Protein AF-A0A9W8N7K6-F1 (afdb_monomer_lite)

InterPro domains:
  IPR026893 Tyrosine/serine-protein phosphatase IphP-type [PF13350] (25-131)
  IPR029021 Protein-tyrosine phosphatase-like [G3DSA:3.90.190.10] (24-132)
  IPR029021 Protein-tyrosine phosphatase-like [SSF52799] (25-131)

Foldseek 3Di:
DDQDPVNVVVLVVVLPPDPDDQQRPFDQLPQDPSNLCCVCPVVVAQEEEEAEAPVSCVVRPHDDRPNHHYDYDHWPDDDDDQDCVCCPPDNSVSSVVVNVVVVCNRCVVSVVVVVCCCVVVVPRDHYYGYGDD

Sequence (133 aa):
MATSKADLIKLAETDVKVPLEPEQSGALANLTDNGKAVLTGKLGVKRVFDLRSPEERARMPDPVIDGVENTWIQSSGPDSKPDLNTFIEGEGEAGYEAMYLEVIEMYADSLKAILEHVRDRPQDPFLIHCMGK

Secondary structure (DSSP, 8-state):
-PPPHHHHHHHHHHH-SSPPPHHHHH-GGG--HHHHHIIIIIS---EEEE---HHHHHHSPPPP-TT-EEEE---SSPPPPP-GGGGSSTTSHHHHHHHHHHHHHHTHHHHHHHHHHHHH-TTS-EEEE----

Organism: NCBI:txid114810

Structure (mmCIF, N/CA/C/O backbone):
data_AF-A0A9W8N7K6-F1
#
_entry.id   AF-A0A9W8N7K6-F1
#
loop_
_atom_site.group_PDB
_atom_site.id
_atom_site.type_symbol
_atom_site.label_atom_id
_atom_site.label_alt_id
_atom_site.label_comp_id
_atom_site.label_asym_id
_atom_site.label_entity_id
_atom_site.label_seq_id
_atom_site.pdbx_PDB_ins_code
_atom_site.Cartn_x
_atom_site.Cartn_y
_atom_site.Cartn_z
_atom_site.occupancy
_atom_site.B_iso_or_equiv
_atom_site.auth_seq_id
_atom_site.auth_comp_id
_atom_site.auth_asym_id
_atom_site.auth_atom_id
_atom_site.pdbx_PDB_model_num
ATOM 1 N N . MET A 1 1 ? -12.567 15.023 12.335 1.00 36.69 1 MET A N 1
ATOM 2 C CA . MET A 1 1 ? -11.680 16.171 12.633 1.00 36.69 1 MET A CA 1
ATOM 3 C C . MET A 1 1 ? -10.415 15.982 11.817 1.00 36.69 1 MET A C 1
ATOM 5 O O . MET A 1 1 ? -9.908 14.872 11.811 1.00 36.69 1 MET A O 1
ATOM 9 N N . ALA A 1 2 ? -9.966 16.996 11.076 1.00 36.97 2 ALA A N 1
ATOM 10 C CA . ALA A 1 2 ? -8.774 16.886 10.237 1.00 36.97 2 ALA A CA 1
ATOM 11 C C . ALA A 1 2 ? -7.510 16.982 11.106 1.00 36.97 2 ALA A C 1
ATOM 13 O O . ALA A 1 2 ? -7.281 18.004 11.750 1.00 36.97 2 ALA A O 1
ATOM 14 N N . THR A 1 3 ? -6.721 15.910 11.145 1.00 54.19 3 THR A N 1
ATOM 15 C CA . THR A 1 3 ? -5.421 15.860 11.825 1.00 54.19 3 THR A CA 1
ATOM 16 C C . THR A 1 3 ? -4.440 16.764 11.081 1.00 54.19 3 THR A C 1
ATOM 18 O O . THR A 1 3 ? -4.311 16.666 9.859 1.00 54.19 3 THR A O 1
ATOM 21 N N . SER A 1 4 ? -3.790 17.695 11.782 1.00 66.81 4 SER A N 1
ATOM 22 C CA . SER A 1 4 ? -2.923 18.675 11.126 1.00 66.81 4 SER A CA 1
ATOM 23 C C . SER A 1 4 ? -1.609 18.031 10.667 1.00 66.81 4 SER A C 1
ATOM 25 O O . SER A 1 4 ? -1.133 17.061 11.256 1.00 66.81 4 SER A O 1
ATOM 27 N N . LYS A 1 5 ? -0.961 18.600 9.642 1.00 50.56 5 LYS A N 1
ATOM 28 C CA . LYS A 1 5 ? 0.383 18.179 9.197 1.00 50.56 5 LYS A CA 1
ATOM 29 C C . LYS A 1 5 ? 1.397 18.156 10.355 1.00 50.56 5 LYS A C 1
ATOM 31 O O . LYS A 1 5 ? 2.272 17.300 10.384 1.00 50.56 5 LYS A O 1
ATOM 36 N N . ALA A 1 6 ? 1.257 19.065 11.321 1.00 49.06 6 ALA A N 1
ATOM 37 C CA . ALA A 1 6 ? 2.112 19.125 12.505 1.00 49.06 6 ALA A CA 1
ATOM 38 C C . ALA A 1 6 ? 1.884 17.941 13.463 1.00 49.06 6 ALA A C 1
ATOM 40 O O . ALA A 1 6 ? 2.834 17.461 14.080 1.00 49.06 6 ALA A O 1
ATOM 41 N N . ASP A 1 7 ? 0.650 17.438 13.549 1.00 49.44 7 ASP A N 1
ATOM 42 C CA . ASP A 1 7 ? 0.313 16.275 14.373 1.00 49.44 7 ASP A CA 1
ATOM 43 C C . ASP A 1 7 ? 0.842 14.972 13.767 1.00 49.44 7 ASP A C 1
ATOM 45 O O . ASP A 1 7 ? 1.209 14.071 14.516 1.00 49.44 7 ASP A O 1
ATOM 49 N N . LEU A 1 8 ? 0.926 14.889 12.433 1.00 47.16 8 LEU A N 1
ATOM 50 C CA . LEU A 1 8 ? 1.551 13.766 11.723 1.00 47.16 8 LEU A CA 1
ATOM 51 C C . LEU A 1 8 ? 3.078 13.761 11.904 1.00 47.16 8 LEU A C 1
ATOM 53 O O . LEU A 1 8 ? 3.662 12.708 12.142 1.00 47.16 8 LEU A O 1
ATOM 57 N N . ILE A 1 9 ? 3.720 14.936 11.857 1.00 47.38 9 ILE A N 1
ATOM 58 C CA . ILE A 1 9 ? 5.178 15.077 12.035 1.00 47.38 9 ILE A CA 1
ATOM 59 C C . ILE A 1 9 ? 5.605 14.697 13.460 1.00 47.38 9 ILE A C 1
ATOM 61 O O . ILE A 1 9 ? 6.496 13.871 13.627 1.00 47.38 9 ILE A O 1
ATOM 65 N N . LYS A 1 10 ? 4.915 15.202 14.493 1.00 46.91 10 LYS A N 1
ATOM 66 C CA . LYS A 1 10 ? 5.190 14.822 15.895 1.00 46.91 10 LYS A CA 1
ATOM 67 C C . LYS A 1 10 ? 5.002 13.331 16.175 1.00 46.91 10 LYS A C 1
ATOM 69 O O . LYS A 1 10 ? 5.558 12.792 17.131 1.00 46.91 10 LYS A O 1
ATOM 74 N N . LEU A 1 11 ? 4.175 12.670 15.374 1.00 47.56 11 LEU A N 1
ATOM 75 C CA . LEU A 1 11 ? 3.931 11.248 15.506 1.00 47.56 11 LEU A CA 1
ATOM 76 C C . LEU A 1 11 ? 5.101 10.410 14.988 1.00 47.56 11 LEU A C 1
ATOM 78 O O . LEU A 1 11 ? 5.555 9.500 15.673 1.00 47.56 11 LEU A O 1
ATOM 82 N N . ALA A 1 12 ? 5.641 10.785 13.826 1.00 47.56 12 ALA A N 1
ATOM 83 C CA . ALA A 1 12 ? 6.856 10.188 13.281 1.00 47.56 12 ALA A CA 1
ATOM 84 C C . ALA A 1 12 ? 8.053 10.348 14.241 1.00 47.56 12 ALA A C 1
ATOM 86 O O . ALA A 1 12 ? 8.865 9.439 14.383 1.00 47.56 12 ALA A O 1
ATOM 87 N N . GLU A 1 13 ? 8.123 11.467 14.968 1.00 46.88 13 GLU A N 1
ATOM 88 C CA . GLU A 1 13 ? 9.186 11.744 15.947 1.00 46.88 13 GLU A CA 1
ATOM 89 C C . GLU A 1 13 ? 9.113 10.882 17.222 1.00 46.88 13 GLU A C 1
ATOM 91 O O . GLU A 1 13 ? 10.120 10.728 17.913 1.00 46.88 13 GLU A O 1
ATOM 96 N N . THR A 1 14 ? 7.945 10.326 17.569 1.00 47.53 14 THR A N 1
ATOM 97 C CA . THR A 1 14 ? 7.773 9.551 18.816 1.00 47.53 14 THR A CA 1
ATOM 98 C C . THR A 1 14 ? 7.963 8.046 18.642 1.00 47.53 14 THR A C 1
ATOM 100 O O . THR A 1 14 ? 8.339 7.384 19.614 1.00 47.53 14 THR A O 1
ATOM 103 N N . ASP A 1 15 ? 7.789 7.522 17.426 1.00 46.59 15 ASP A N 1
ATOM 104 C CA . ASP A 1 15 ? 7.994 6.102 17.107 1.00 46.59 15 ASP A CA 1
ATOM 105 C C . ASP A 1 15 ? 9.398 5.796 16.534 1.00 46.59 15 ASP A C 1
ATOM 107 O O . ASP A 1 15 ? 9.818 4.640 16.535 1.00 46.59 15 ASP A O 1
ATOM 111 N N . VAL A 1 16 ? 10.184 6.808 16.137 1.00 44.28 16 VAL A N 1
ATOM 112 C CA . VAL A 1 16 ? 11.544 6.632 15.585 1.00 44.28 16 VAL A CA 1
ATOM 113 C C . VAL A 1 16 ? 12.602 7.095 16.594 1.00 44.28 16 VAL A C 1
ATOM 115 O O . VAL A 1 16 ? 13.139 8.196 16.517 1.00 44.28 16 VAL A O 1
ATOM 118 N N . LYS A 1 17 ? 12.909 6.250 17.589 1.00 44.28 17 LYS A N 1
ATOM 119 C CA . LYS A 1 17 ? 14.016 6.496 18.546 1.00 44.28 17 LYS A CA 1
ATOM 120 C C . LYS A 1 17 ? 15.388 6.038 18.038 1.00 44.28 17 LYS A C 1
ATOM 122 O O . LYS A 1 17 ? 16.399 6.331 18.670 1.00 44.28 17 LYS A O 1
ATOM 127 N N . VAL A 1 18 ? 15.423 5.318 16.922 1.00 45.97 18 VAL A N 1
ATOM 128 C CA . VAL A 1 18 ? 16.625 4.772 16.282 1.00 45.97 18 VAL A CA 1
ATOM 129 C C . VAL A 1 18 ? 16.471 5.018 14.781 1.00 45.97 18 VAL A C 1
ATOM 131 O O . VAL A 1 18 ? 15.342 4.892 14.304 1.00 45.97 18 VAL A O 1
ATOM 134 N N . PRO A 1 19 ? 17.530 5.384 14.033 1.00 43.16 19 PRO A N 1
ATOM 135 C CA . PRO A 1 19 ? 17.461 5.420 12.577 1.00 43.16 19 PRO A CA 1
ATOM 136 C C . PRO A 1 19 ? 16.894 4.094 12.072 1.00 43.16 19 PRO A C 1
ATOM 138 O O . PRO A 1 19 ? 17.425 3.035 12.401 1.00 43.16 19 PRO A O 1
ATOM 141 N N . LEU A 1 20 ? 15.773 4.164 11.361 1.00 47.28 20 LEU A N 1
ATOM 142 C CA . LEU A 1 20 ? 15.178 2.999 10.730 1.00 47.28 20 LEU A CA 1
ATOM 143 C C . LEU A 1 20 ? 15.938 2.742 9.431 1.00 47.28 20 LEU A C 1
ATOM 145 O O . LEU A 1 20 ? 16.084 3.657 8.618 1.00 47.28 20 LEU A O 1
ATOM 149 N N . GLU A 1 21 ? 16.409 1.514 9.236 1.00 48.75 21 GLU A N 1
ATOM 150 C CA . GLU A 1 21 ? 16.870 1.073 7.919 1.00 48.75 21 GLU A CA 1
ATOM 151 C C . GLU A 1 21 ? 15.699 1.200 6.918 1.00 48.75 21 GLU A C 1
ATOM 153 O O . GLU A 1 21 ? 14.538 1.087 7.334 1.00 48.75 21 GLU A O 1
ATOM 158 N N . PRO A 1 22 ? 15.939 1.443 5.613 1.00 45.44 22 PRO A N 1
ATOM 159 C CA . PRO A 1 22 ? 14.877 1.673 4.620 1.00 45.44 22 PRO A CA 1
ATOM 160 C C . PRO A 1 22 ? 13.747 0.628 4.665 1.00 45.44 22 PRO A C 1
ATOM 162 O O . PRO A 1 22 ? 12.563 0.967 4.588 1.00 45.44 22 PRO A O 1
ATOM 165 N N . GLU A 1 23 ? 14.120 -0.623 4.923 1.00 46.06 23 GLU A N 1
ATOM 166 C CA . GLU A 1 23 ? 13.272 -1.810 5.086 1.00 46.06 23 GLU A CA 1
ATOM 167 C C . GLU A 1 23 ? 12.232 -1.680 6.219 1.00 46.06 23 GLU A C 1
ATOM 169 O O . GLU A 1 23 ? 11.165 -2.294 6.185 1.00 46.06 23 GLU A O 1
ATOM 174 N N . GLN A 1 24 ? 12.524 -0.868 7.237 1.00 50.88 24 GLN A N 1
ATOM 175 C CA . GLN A 1 24 ? 11.700 -0.675 8.432 1.00 50.88 24 GLN A CA 1
ATOM 176 C C . GLN A 1 24 ? 10.759 0.533 8.320 1.00 50.88 24 GLN A C 1
ATOM 178 O O . GLN A 1 24 ? 9.857 0.680 9.142 1.00 50.88 24 GLN A O 1
ATOM 183 N N . SER A 1 25 ? 10.959 1.401 7.324 1.00 51.62 25 SER A N 1
ATOM 184 C CA . SER A 1 25 ? 10.180 2.637 7.156 1.00 51.62 25 SER A CA 1
ATOM 185 C C . SER A 1 25 ? 8.838 2.434 6.438 1.00 51.62 25 SER A C 1
ATOM 187 O O . SER A 1 25 ? 7.917 3.226 6.630 1.00 51.62 25 SER A O 1
ATOM 189 N N . GLY A 1 26 ? 8.715 1.364 5.644 1.00 59.62 26 GLY A N 1
ATOM 190 C CA . GLY A 1 26 ? 7.481 0.998 4.941 1.00 59.62 26 GLY A CA 1
ATOM 191 C C . GLY A 1 26 ? 6.657 -0.096 5.630 1.00 59.62 26 GLY A C 1
ATOM 192 O O . GLY A 1 26 ? 5.441 -0.114 5.489 1.00 59.62 26 GLY A O 1
ATOM 193 N N . ALA A 1 27 ? 7.291 -0.984 6.403 1.00 68.19 27 ALA A N 1
ATOM 194 C CA . ALA A 1 27 ? 6.642 -2.176 6.944 1.00 68.19 27 ALA A CA 1
ATOM 195 C C . ALA A 1 27 ? 5.993 -1.955 8.319 1.00 68.19 27 ALA A C 1
ATOM 197 O O . ALA A 1 27 ? 6.573 -1.336 9.211 1.00 68.19 27 ALA A O 1
ATOM 198 N N . LEU A 1 28 ? 4.827 -2.568 8.548 1.00 78.62 28 LEU A N 1
ATOM 199 C CA . LEU A 1 28 ? 4.118 -2.484 9.834 1.00 78.62 28 LEU A CA 1
ATOM 200 C C . LEU A 1 28 ? 4.600 -3.496 10.884 1.00 78.62 28 LEU A C 1
ATOM 202 O O . LEU A 1 28 ? 4.126 -3.470 12.018 1.00 78.62 28 LEU A O 1
ATOM 206 N N . ALA A 1 29 ? 5.543 -4.378 10.546 1.00 76.44 29 ALA A N 1
ATOM 207 C CA . ALA A 1 29 ? 5.978 -5.483 11.405 1.00 76.44 29 ALA A CA 1
ATOM 208 C C . ALA A 1 29 ? 6.469 -5.050 12.802 1.00 76.44 29 ALA A C 1
ATOM 210 O O . ALA A 1 29 ? 6.286 -5.780 13.773 1.00 76.44 29 ALA A O 1
ATOM 211 N N . ASN A 1 30 ? 7.041 -3.848 12.924 1.00 78.12 30 ASN A N 1
ATOM 212 C CA . ASN A 1 30 ? 7.559 -3.306 14.187 1.00 78.12 30 ASN A CA 1
ATOM 213 C C . ASN A 1 30 ? 6.629 -2.267 14.835 1.00 78.12 30 ASN A C 1
ATOM 215 O O . ASN A 1 30 ? 7.069 -1.472 15.667 1.00 78.12 30 ASN A O 1
ATOM 219 N N . LEU A 1 31 ? 5.349 -2.239 14.453 1.00 82.62 31 LEU A N 1
ATOM 220 C CA . LEU A 1 31 ? 4.401 -1.267 14.982 1.00 82.62 31 LEU A CA 1
ATOM 221 C C . LEU A 1 31 ? 4.205 -1.464 16.493 1.00 82.62 31 LEU A C 1
ATOM 223 O O . LEU A 1 31 ? 3.695 -2.489 16.955 1.00 82.62 31 LEU A O 1
ATOM 227 N N . THR A 1 32 ? 4.592 -0.447 17.261 1.00 86.75 32 THR A N 1
ATOM 228 C CA . THR A 1 32 ? 4.403 -0.403 18.714 1.00 86.75 32 THR A CA 1
ATOM 229 C C . THR A 1 32 ? 2.916 -0.296 19.068 1.00 86.75 32 THR A C 1
ATOM 231 O O . THR A 1 32 ? 2.082 0.067 18.234 1.00 86.75 32 THR A O 1
ATOM 234 N N . ASP A 1 33 ? 2.557 -0.545 20.329 1.00 85.38 33 ASP A N 1
ATOM 235 C CA . ASP A 1 33 ? 1.177 -0.330 20.793 1.00 85.38 33 ASP A CA 1
ATOM 236 C C . ASP A 1 33 ? 0.739 1.136 20.647 1.00 85.38 33 ASP A C 1
ATOM 238 O O . ASP A 1 33 ? -0.421 1.415 20.341 1.00 85.38 33 ASP A O 1
ATOM 242 N N . ASN A 1 34 ? 1.680 2.077 20.782 1.00 84.50 34 ASN A N 1
ATOM 243 C CA . ASN A 1 34 ? 1.441 3.486 20.485 1.00 84.50 34 ASN A CA 1
ATOM 244 C C . ASN A 1 34 ? 1.126 3.692 18.995 1.00 84.50 34 ASN A C 1
ATOM 246 O O . ASN A 1 34 ? 0.108 4.304 18.671 1.00 84.50 34 ASN A O 1
ATOM 250 N N . GLY A 1 35 ? 1.925 3.117 18.093 1.00 85.00 35 GLY A N 1
ATOM 251 C CA . GLY A 1 35 ? 1.674 3.166 16.652 1.00 85.00 35 GLY A CA 1
ATOM 252 C C . GLY A 1 35 ? 0.291 2.615 16.281 1.00 85.00 35 GLY A C 1
ATOM 253 O O . GLY A 1 35 ? -0.464 3.266 15.556 1.00 85.00 35 GLY A O 1
ATOM 254 N N . LYS A 1 36 ? -0.113 1.475 16.862 1.00 87.00 36 LYS A N 1
ATOM 255 C CA . LYS A 1 36 ? -1.466 0.902 16.689 1.00 87.00 36 LYS A CA 1
ATOM 256 C C . LYS A 1 36 ? -2.564 1.843 17.179 1.00 87.00 36 LYS A C 1
ATOM 258 O O . LYS A 1 36 ? -3.562 2.044 16.479 1.00 87.00 36 LYS A O 1
ATOM 263 N N . ALA A 1 37 ? -2.386 2.434 18.362 1.00 86.75 37 ALA A N 1
ATOM 264 C CA . ALA A 1 37 ? -3.340 3.378 18.940 1.00 86.75 37 ALA A CA 1
ATOM 265 C C . ALA A 1 37 ? -3.486 4.640 18.080 1.00 86.75 37 ALA A C 1
ATOM 267 O O . ALA A 1 37 ? -4.575 5.207 17.976 1.00 86.75 37 ALA A O 1
ATOM 268 N N . VAL A 1 38 ? -2.417 5.072 17.415 1.00 87.75 38 VAL A N 1
ATOM 269 C CA . VAL A 1 38 ? -2.499 6.188 16.476 1.00 87.75 38 VAL A CA 1
ATOM 270 C C . VAL A 1 38 ? -3.233 5.790 15.202 1.00 87.75 38 VAL A C 1
ATOM 272 O O . VAL A 1 38 ? -4.173 6.502 14.827 1.00 87.75 38 VAL A O 1
ATOM 275 N N . LEU A 1 39 ? -2.839 4.688 14.554 1.00 87.88 39 LEU A N 1
ATOM 276 C CA . LEU A 1 39 ? -3.481 4.234 13.317 1.00 87.88 39 LEU A CA 1
ATO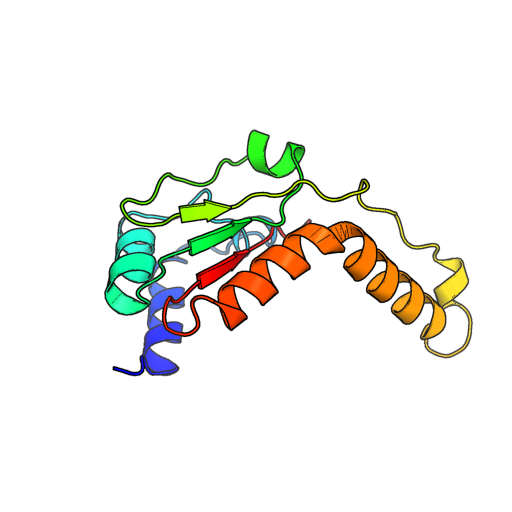M 277 C C . LEU A 1 39 ? -4.999 4.118 13.507 1.00 87.88 39 LEU A C 1
ATOM 279 O O . LEU A 1 39 ? -5.768 4.649 12.710 1.00 87.88 39 LEU A O 1
ATOM 283 N N . THR A 1 40 ? -5.433 3.501 14.604 1.00 90.56 40 THR A N 1
ATOM 284 C CA . THR A 1 40 ? -6.859 3.268 14.878 1.00 90.56 40 THR A CA 1
ATOM 285 C C . THR A 1 40 ? -7.575 4.479 15.476 1.00 90.56 40 THR A C 1
ATOM 287 O O . THR A 1 40 ? -8.708 4.765 15.095 1.00 90.56 40 THR A O 1
ATOM 290 N N . GLY A 1 41 ? -6.941 5.206 16.397 1.00 89.75 41 GLY A N 1
ATOM 291 C CA . GLY A 1 41 ? -7.575 6.294 17.142 1.00 89.75 41 GLY A CA 1
ATOM 292 C C . GLY A 1 41 ? -7.500 7.644 16.436 1.00 89.75 41 GLY A C 1
ATOM 293 O O . GLY A 1 41 ? -8.527 8.271 16.187 1.00 89.75 41 GLY A O 1
ATOM 294 N N . LYS A 1 42 ? -6.287 8.111 16.114 1.00 86.94 42 LYS A N 1
ATOM 295 C CA . LYS A 1 42 ? -6.090 9.447 15.519 1.00 86.94 42 LYS A CA 1
ATOM 296 C C . LYS A 1 42 ? -6.342 9.460 14.015 1.00 86.94 42 LYS A C 1
ATOM 298 O O . LYS A 1 42 ? -6.881 10.438 13.507 1.00 86.94 42 LYS A O 1
ATOM 303 N N . LEU A 1 43 ? -5.907 8.416 13.310 1.00 87.25 43 LEU A N 1
ATOM 304 C CA . LEU A 1 43 ? -6.062 8.316 11.856 1.00 87.25 43 LEU A CA 1
ATOM 305 C C . LEU A 1 43 ? -7.346 7.587 11.453 1.00 87.25 43 LEU A C 1
ATOM 307 O O . LEU A 1 43 ? -7.818 7.766 10.335 1.00 87.25 43 LEU A O 1
ATOM 311 N N . GLY A 1 44 ? -7.935 6.807 12.363 1.00 92.50 44 GLY A N 1
ATOM 312 C CA . GLY A 1 44 ? -9.197 6.120 12.109 1.00 92.50 44 GLY A CA 1
ATOM 313 C C . GLY A 1 44 ? -9.094 5.010 11.067 1.00 92.50 44 GLY A C 1
ATOM 314 O O . GLY A 1 44 ? -10.120 4.666 10.486 1.00 92.50 44 GLY A O 1
ATOM 315 N N . VAL A 1 45 ? -7.895 4.473 10.811 1.00 94.00 45 VAL A N 1
ATOM 316 C CA . VAL A 1 45 ? -7.652 3.434 9.802 1.00 94.00 45 VAL A CA 1
ATOM 317 C C . VAL A 1 45 ? -8.579 2.248 10.056 1.00 94.00 45 VAL A C 1
ATOM 319 O O . VAL A 1 45 ? -8.631 1.713 11.163 1.00 94.00 45 VAL A O 1
ATOM 322 N N . LYS A 1 46 ? -9.322 1.860 9.020 1.00 96.06 46 LYS A N 1
ATOM 323 C CA . LYS A 1 46 ? -10.237 0.710 9.000 1.00 96.06 46 LYS A CA 1
ATOM 324 C C . LYS A 1 46 ? -9.720 -0.434 8.149 1.00 96.06 46 LYS A C 1
ATOM 326 O O . LYS A 1 46 ? -10.140 -1.570 8.351 1.00 96.06 46 LYS A O 1
ATOM 331 N N . ARG A 1 47 ? -8.812 -0.144 7.216 1.00 95.75 47 ARG A N 1
ATOM 332 C CA . ARG A 1 47 ? -8.250 -1.138 6.309 1.00 95.75 47 ARG A CA 1
ATOM 333 C C . ARG A 1 47 ? -6.786 -0.865 5.995 1.00 95.75 47 ARG A C 1
ATOM 335 O O . ARG A 1 47 ? -6.387 0.286 5.842 1.00 95.75 47 ARG A O 1
ATOM 342 N N . VAL A 1 48 ? -6.005 -1.926 5.879 1.00 95.00 48 VAL A N 1
ATOM 343 C CA . VAL A 1 48 ? -4.610 -1.906 5.441 1.00 95.00 48 VAL A CA 1
ATOM 344 C C . VAL A 1 48 ? -4.499 -2.756 4.182 1.00 95.00 48 VAL A C 1
ATOM 346 O O . VAL A 1 48 ? -4.946 -3.902 4.174 1.00 95.00 48 VAL A O 1
ATOM 349 N N . PHE A 1 49 ? -3.905 -2.193 3.136 1.00 95.25 49 PHE A N 1
ATOM 350 C CA . PHE A 1 49 ? -3.491 -2.906 1.935 1.00 95.25 49 PHE A CA 1
ATOM 351 C C . PHE A 1 49 ? -1.986 -3.153 2.007 1.00 95.25 49 PHE A C 1
ATOM 353 O O . PHE A 1 49 ? -1.198 -2.205 2.011 1.00 95.25 49 PHE A O 1
ATOM 360 N N . ASP A 1 50 ? -1.609 -4.424 2.096 1.00 92.62 50 ASP A N 1
ATOM 361 C CA . ASP A 1 50 ? -0.220 -4.882 2.098 1.00 92.62 50 ASP A CA 1
ATOM 362 C C . ASP A 1 50 ? 0.173 -5.237 0.656 1.00 92.62 50 ASP A C 1
ATOM 364 O O . ASP A 1 50 ? -0.441 -6.116 0.048 1.00 92.62 50 ASP A O 1
ATOM 368 N N . LEU A 1 51 ? 1.157 -4.534 0.090 1.00 90.81 51 LEU A N 1
ATOM 369 C CA . LEU A 1 51 ? 1.670 -4.780 -1.267 1.00 90.81 51 LEU A CA 1
ATOM 370 C C . LEU A 1 51 ? 2.940 -5.638 -1.283 1.00 90.81 51 LEU A C 1
ATOM 372 O O . LEU A 1 51 ? 3.549 -5.810 -2.335 1.00 90.81 51 LEU A O 1
ATOM 376 N N . ARG A 1 52 ? 3.376 -6.164 -0.137 1.00 89.12 52 ARG A N 1
ATOM 377 C CA . ARG A 1 52 ? 4.619 -6.9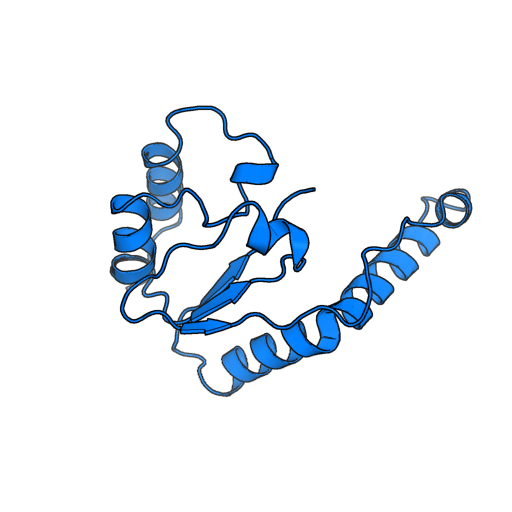35 -0.055 1.00 89.12 52 ARG A CA 1
ATOM 378 C C . ARG A 1 52 ? 4.498 -8.300 -0.718 1.00 89.12 52 ARG A C 1
ATOM 380 O O . ARG A 1 52 ? 3.434 -8.928 -0.739 1.00 89.12 52 ARG A O 1
ATOM 387 N N . SER A 1 53 ? 5.632 -8.805 -1.181 1.00 86.62 53 SER A N 1
ATOM 388 C CA . SER A 1 53 ? 5.770 -10.169 -1.680 1.00 86.62 53 SER A CA 1
ATOM 389 C C . SER A 1 53 ? 5.506 -11.214 -0.578 1.00 86.62 53 SER A C 1
ATOM 391 O O . SER A 1 53 ? 5.595 -10.917 0.622 1.00 86.62 53 SER A O 1
ATOM 393 N N . PRO A 1 54 ? 5.216 -12.477 -0.949 1.00 88.75 54 PRO A N 1
ATOM 394 C CA . PRO A 1 54 ? 5.073 -13.562 0.021 1.00 88.75 54 PRO A CA 1
ATOM 395 C C . PRO A 1 54 ? 6.288 -13.722 0.951 1.00 88.75 54 PRO A C 1
ATOM 397 O O . PRO A 1 54 ? 6.119 -14.007 2.137 1.00 88.75 54 PRO A O 1
ATOM 400 N N . GLU A 1 55 ? 7.503 -13.521 0.429 1.00 86.38 55 GLU A N 1
ATOM 401 C CA . GLU A 1 55 ? 8.753 -13.661 1.184 1.00 86.38 55 GLU A CA 1
ATOM 402 C C . GLU A 1 55 ? 8.885 -12.588 2.271 1.00 86.38 55 GLU A C 1
ATOM 404 O O . GLU A 1 55 ? 9.146 -12.903 3.434 1.00 86.38 55 GLU A O 1
ATOM 409 N N . GLU A 1 56 ? 8.633 -11.326 1.922 1.00 85.69 56 GLU A N 1
ATOM 410 C CA . GLU A 1 56 ? 8.688 -10.200 2.861 1.00 85.69 56 GLU A CA 1
ATOM 411 C C . GLU A 1 56 ? 7.684 -10.371 4.010 1.00 85.69 56 GLU A C 1
ATOM 413 O O . GLU A 1 56 ? 8.021 -10.127 5.173 1.00 85.69 56 GLU A O 1
ATOM 418 N N . ARG A 1 57 ? 6.474 -10.867 3.712 1.00 89.56 57 ARG A N 1
ATOM 419 C CA . ARG A 1 57 ? 5.444 -11.156 4.726 1.00 89.56 57 ARG A CA 1
ATOM 420 C C . ARG A 1 57 ? 5.824 -12.311 5.642 1.00 89.56 57 ARG A C 1
ATOM 422 O O . ARG A 1 57 ? 5.544 -12.251 6.836 1.00 89.56 57 ARG A O 1
ATOM 429 N N . ALA A 1 58 ? 6.450 -13.355 5.101 1.00 88.62 58 ALA A N 1
ATOM 430 C CA . ALA A 1 58 ? 6.919 -14.485 5.898 1.00 88.62 58 ALA A CA 1
ATOM 431 C C . ALA A 1 58 ? 8.075 -14.081 6.825 1.00 88.62 58 ALA A C 1
ATOM 433 O O . ALA A 1 58 ? 8.129 -14.521 7.974 1.00 88.62 58 ALA A O 1
ATOM 434 N N . ARG A 1 59 ? 8.983 -13.226 6.338 1.00 86.44 59 ARG A N 1
ATOM 435 C CA . ARG A 1 59 ? 10.140 -12.740 7.099 1.00 86.44 59 ARG A CA 1
ATOM 436 C C . ARG A 1 59 ? 9.741 -11.775 8.215 1.00 86.44 59 ARG A C 1
ATOM 438 O O . ARG A 1 59 ? 10.309 -11.843 9.303 1.00 86.44 59 ARG A O 1
ATOM 445 N N . MET A 1 60 ? 8.804 -10.868 7.945 1.00 84.94 60 MET A N 1
ATOM 446 C CA . MET A 1 60 ? 8.368 -9.826 8.878 1.00 84.94 60 MET A CA 1
ATOM 447 C C . MET A 1 60 ? 6.843 -9.649 8.803 1.00 84.94 60 MET A C 1
ATOM 449 O O . MET A 1 60 ? 6.366 -8.750 8.110 1.00 84.94 60 MET A O 1
ATOM 453 N N . PRO A 1 61 ? 6.053 -10.496 9.482 1.00 86.81 61 PRO A N 1
ATOM 454 C CA . PRO A 1 61 ? 4.596 -10.441 9.396 1.00 86.81 61 PRO A CA 1
ATOM 455 C C . PRO A 1 61 ? 4.035 -9.155 10.012 1.00 86.81 61 PRO A C 1
ATOM 457 O O . PRO A 1 61 ? 4.542 -8.664 11.020 1.00 86.81 61 PRO A O 1
ATOM 460 N N . ASP A 1 62 ? 2.953 -8.632 9.430 1.00 87.12 62 ASP A N 1
ATOM 461 C CA . ASP A 1 62 ? 2.218 -7.519 10.037 1.00 87.12 62 ASP A CA 1
ATOM 462 C C . ASP A 1 62 ? 1.572 -7.952 11.362 1.00 87.12 62 ASP A C 1
ATOM 464 O O . ASP A 1 62 ? 1.054 -9.071 11.466 1.00 87.12 62 ASP A O 1
ATOM 468 N N . PRO A 1 63 ? 1.534 -7.070 12.374 1.00 87.38 63 PRO A N 1
ATOM 469 C CA . PRO A 1 63 ? 0.792 -7.337 13.590 1.00 87.38 63 PRO A CA 1
ATOM 470 C C . PRO A 1 63 ? -0.712 -7.321 13.310 1.00 87.38 63 PRO A C 1
ATOM 472 O O . PRO A 1 63 ? -1.213 -6.553 12.489 1.00 87.38 63 PRO A O 1
ATOM 475 N N . VAL A 1 64 ? -1.458 -8.120 14.069 1.00 89.12 64 VAL A N 1
ATOM 476 C CA . VAL A 1 64 ? -2.919 -8.011 14.101 1.00 89.12 64 VAL A CA 1
ATOM 477 C C . VAL A 1 64 ? -3.301 -6.712 14.819 1.00 89.12 64 VAL A C 1
ATOM 479 O O . VAL A 1 64 ? -2.773 -6.412 15.896 1.00 89.12 64 VAL A O 1
ATOM 482 N N . ILE A 1 65 ? -4.201 -5.935 14.211 1.00 89.62 65 ILE A N 1
ATOM 483 C CA . ILE A 1 65 ? -4.741 -4.690 14.765 1.00 89.62 65 ILE A CA 1
ATOM 484 C C . ILE A 1 65 ? -6.259 -4.839 14.866 1.00 89.62 65 ILE A C 1
ATOM 486 O O . ILE A 1 65 ? -6.942 -5.024 13.858 1.00 89.62 65 ILE A O 1
ATOM 490 N N . ASP A 1 66 ? -6.791 -4.754 16.082 1.00 90.81 66 ASP A N 1
ATOM 491 C CA . ASP A 1 66 ? -8.220 -4.940 16.326 1.00 90.81 66 ASP A CA 1
ATOM 492 C C . ASP A 1 66 ? -9.063 -3.892 15.588 1.00 90.81 66 ASP A C 1
ATOM 494 O O . ASP A 1 66 ? -8.796 -2.689 15.636 1.00 90.81 66 ASP A O 1
ATOM 498 N N . GLY A 1 67 ? -10.112 -4.357 14.907 1.00 91.06 67 GLY A N 1
ATOM 499 C CA . GLY A 1 67 ? -11.020 -3.495 14.148 1.00 91.06 67 GLY A CA 1
ATOM 500 C C . GLY A 1 67 ? -10.451 -2.955 12.831 1.00 91.06 67 GLY A C 1
ATOM 501 O O . GLY A 1 67 ? -11.092 -2.094 12.225 1.00 91.06 67 GLY A O 1
ATOM 502 N N . VAL A 1 68 ? -9.290 -3.452 12.387 1.00 94.81 68 VAL A N 1
ATOM 503 C CA . VAL A 1 68 ? -8.675 -3.115 11.096 1.00 94.81 68 VAL A CA 1
ATOM 504 C C . VAL A 1 68 ? -8.636 -4.348 10.200 1.00 94.81 68 VAL A C 1
ATOM 506 O O . VAL A 1 68 ? -8.086 -5.387 10.559 1.00 94.81 68 VAL A O 1
ATOM 509 N N . GLU A 1 69 ? -9.209 -4.230 9.007 1.00 95.88 69 GLU A N 1
ATOM 510 C CA . GLU A 1 69 ? -9.137 -5.262 7.974 1.00 95.88 69 GLU A CA 1
ATOM 511 C C . GLU A 1 69 ? -7.749 -5.237 7.310 1.00 95.88 69 GLU A C 1
ATOM 513 O O . GLU A 1 69 ? -7.320 -4.194 6.825 1.00 95.88 69 GLU A O 1
ATOM 518 N N . ASN A 1 70 ? -7.047 -6.371 7.247 1.00 93.75 70 ASN A N 1
ATOM 519 C CA . ASN A 1 70 ? -5.809 -6.494 6.470 1.00 93.75 70 ASN A CA 1
ATOM 520 C C . ASN A 1 70 ? -6.107 -7.227 5.154 1.00 93.75 70 ASN A C 1
ATOM 522 O O . ASN A 1 70 ? -6.651 -8.332 5.158 1.00 93.75 70 ASN A O 1
ATOM 526 N N . THR A 1 71 ? -5.799 -6.588 4.028 1.00 95.75 71 THR A N 1
ATOM 527 C CA . THR A 1 71 ? -5.997 -7.117 2.679 1.00 95.75 71 THR A CA 1
ATOM 528 C C . THR A 1 71 ? -4.650 -7.269 1.995 1.00 95.75 71 THR A C 1
ATOM 530 O O . THR A 1 71 ? -3.958 -6.289 1.733 1.00 95.75 71 THR A O 1
ATOM 533 N N . TRP A 1 72 ? -4.315 -8.512 1.671 1.00 95.44 72 TRP A N 1
ATOM 534 C CA . TRP A 1 72 ? -3.144 -8.855 0.884 1.00 95.44 72 TRP A CA 1
ATOM 535 C C . TRP A 1 72 ? -3.580 -9.634 -0.349 1.00 95.44 72 TRP A C 1
ATOM 537 O O . TRP A 1 72 ? -4.283 -10.642 -0.237 1.00 95.44 72 TRP A O 1
ATOM 547 N N . ILE A 1 73 ? -3.157 -9.152 -1.510 1.00 94.44 73 ILE A N 1
ATOM 548 C CA . ILE A 1 73 ? -3.355 -9.803 -2.799 1.00 94.44 73 ILE A CA 1
ATOM 549 C C . ILE A 1 73 ? -1.964 -9.994 -3.384 1.00 94.44 73 ILE A C 1
ATOM 551 O O . ILE A 1 73 ? -1.190 -9.044 -3.492 1.00 94.44 73 ILE A O 1
ATOM 555 N N . GLN A 1 74 ? -1.630 -11.241 -3.702 1.00 91.38 74 GLN A N 1
ATOM 556 C CA . GLN A 1 74 ? -0.341 -11.560 -4.294 1.00 91.38 74 GLN A CA 1
ATOM 557 C C . GLN A 1 74 ? -0.238 -10.915 -5.682 1.00 91.38 74 GLN A C 1
ATOM 559 O O . GLN A 1 74 ? -1.179 -11.003 -6.470 1.00 91.38 74 GLN A O 1
ATOM 564 N N . SER A 1 75 ? 0.907 -10.296 -5.978 1.00 87.38 75 SER A N 1
ATOM 565 C CA . SER A 1 75 ? 1.203 -9.767 -7.308 1.00 87.38 75 SER A CA 1
ATOM 566 C C . SER A 1 75 ? 1.150 -10.864 -8.376 1.00 87.38 75 SER A C 1
ATOM 568 O O . SER A 1 75 ? 1.426 -12.040 -8.112 1.00 87.38 75 SER A O 1
ATOM 570 N N . SER A 1 76 ? 0.817 -10.476 -9.606 1.00 85.31 76 SER A N 1
ATOM 571 C CA . SER A 1 76 ? 0.681 -11.407 -10.736 1.00 85.31 76 SER A CA 1
ATOM 572 C C . SER A 1 76 ? 2.019 -11.987 -11.221 1.00 85.31 76 SER A C 1
ATOM 574 O O . SER A 1 76 ? 2.032 -13.009 -11.909 1.00 85.31 76 SER A O 1
ATOM 576 N N . GLY A 1 77 ? 3.145 -11.387 -10.823 1.00 75.81 77 GLY A N 1
ATOM 577 C CA . GLY A 1 77 ? 4.495 -11.837 -11.145 1.00 75.81 77 GLY A CA 1
ATOM 578 C C . GLY A 1 77 ? 5.516 -11.477 -10.059 1.00 75.81 77 GLY A C 1
ATOM 579 O O . GLY A 1 77 ? 5.218 -10.669 -9.172 1.00 75.81 77 GLY A O 1
ATOM 580 N N . PRO A 1 78 ? 6.706 -12.105 -10.088 1.00 72.50 78 PRO A N 1
ATOM 581 C CA . PRO A 1 78 ? 7.824 -11.690 -9.251 1.00 72.50 78 PRO A CA 1
ATOM 582 C C . PRO A 1 78 ? 8.341 -10.323 -9.707 1.00 72.50 78 PRO A C 1
ATOM 584 O O . PRO A 1 78 ? 8.212 -9.983 -10.881 1.00 72.50 78 PRO A O 1
ATOM 587 N N . ASP A 1 79 ? 9.002 -9.592 -8.813 1.00 69.12 79 ASP A N 1
ATOM 588 C CA . ASP A 1 79 ? 9.748 -8.392 -9.188 1.00 69.12 79 ASP A CA 1
ATOM 589 C C . ASP A 1 79 ? 10.720 -8.699 -10.330 1.00 69.12 79 ASP A C 1
ATOM 591 O O . ASP A 1 79 ? 11.624 -9.538 -10.205 1.00 69.12 79 ASP A O 1
ATOM 595 N N . SER A 1 80 ? 10.532 -8.008 -11.446 1.00 71.81 80 SER A N 1
ATOM 596 C CA . SER A 1 80 ? 11.465 -8.039 -12.555 1.00 71.81 80 SER A CA 1
ATOM 597 C C . SER A 1 80 ? 12.678 -7.170 -12.232 1.00 71.81 80 SER A C 1
ATOM 599 O O . SER A 1 80 ? 12.627 -6.216 -11.450 1.00 71.81 80 SER A O 1
ATOM 601 N N . LYS A 1 81 ? 13.815 -7.512 -12.836 1.00 80.69 81 LYS A N 1
ATOM 602 C CA . LYS A 1 81 ? 14.947 -6.589 -12.885 1.00 80.69 81 LYS A CA 1
ATOM 603 C C . LYS A 1 81 ? 14.781 -5.739 -14.140 1.00 80.69 81 LYS A C 1
ATOM 605 O O . LYS A 1 81 ? 14.641 -6.336 -15.208 1.00 80.69 81 LYS A O 1
ATOM 610 N N . PRO A 1 82 ? 14.839 -4.402 -14.037 1.00 83.12 82 PRO A N 1
ATOM 611 C CA . PRO A 1 82 ? 14.740 -3.549 -15.211 1.00 83.12 82 PRO A CA 1
ATOM 612 C C . PRO A 1 82 ? 15.868 -3.874 -16.199 1.00 83.12 82 PRO A C 1
ATOM 614 O O . PRO A 1 82 ? 17.015 -4.097 -15.795 1.00 83.12 82 PRO A O 1
ATOM 617 N N . ASP A 1 83 ? 15.551 -3.895 -17.494 1.00 87.88 83 ASP A N 1
ATOM 618 C CA . ASP A 1 83 ? 16.566 -3.987 -18.542 1.00 87.88 83 ASP A CA 1
ATOM 619 C C . ASP A 1 83 ? 17.313 -2.655 -18.625 1.00 87.88 83 ASP A C 1
ATOM 621 O O . ASP A 1 83 ? 16.803 -1.666 -19.138 1.00 87.88 83 ASP A O 1
ATOM 625 N N . LEU A 1 84 ? 18.546 -2.613 -18.125 1.00 91.19 84 LEU A N 1
ATOM 626 C CA . LEU A 1 84 ? 19.331 -1.378 -18.093 1.00 91.19 84 LEU A CA 1
ATOM 627 C C . LEU A 1 84 ? 19.605 -0.802 -19.492 1.00 91.19 84 LEU A C 1
ATOM 629 O O . LEU A 1 84 ? 19.897 0.388 -19.604 1.00 91.19 84 LEU A O 1
ATOM 633 N N . ASN A 1 85 ? 19.479 -1.601 -20.557 1.00 92.00 85 ASN A N 1
ATOM 634 C CA . ASN A 1 85 ? 19.656 -1.104 -21.920 1.00 92.00 85 ASN A CA 1
ATOM 635 C C . ASN A 1 85 ? 18.561 -0.110 -22.326 1.00 92.00 85 ASN A C 1
ATOM 637 O O . ASN A 1 85 ? 18.842 0.811 -23.091 1.00 92.00 85 ASN A O 1
ATOM 641 N N . THR A 1 86 ? 17.346 -0.227 -21.777 1.00 89.94 86 THR A N 1
ATOM 642 C CA . THR A 1 86 ? 16.234 0.691 -22.089 1.00 89.94 86 THR A CA 1
ATOM 643 C C . THR A 1 86 ? 16.427 2.087 -21.494 1.00 89.94 86 THR A C 1
ATOM 645 O O . THR A 1 86 ? 15.653 2.992 -21.793 1.00 89.94 86 THR A O 1
ATOM 648 N N . PHE A 1 87 ? 17.450 2.275 -20.653 1.00 92.62 87 PHE A N 1
ATOM 649 C CA . PHE A 1 87 ? 17.790 3.554 -20.025 1.00 92.62 87 PHE A CA 1
ATOM 650 C C . PHE A 1 87 ? 18.937 4.291 -20.733 1.00 92.62 87 PHE A C 1
ATOM 652 O O . PHE A 1 87 ? 19.293 5.392 -20.324 1.00 92.62 87 PHE A O 1
ATOM 659 N N . ILE A 1 88 ? 19.559 3.686 -21.753 1.00 93.69 88 ILE A N 1
ATOM 660 C CA . ILE A 1 88 ? 20.743 4.252 -22.424 1.00 93.69 88 ILE A CA 1
ATOM 661 C C . ILE A 1 88 ? 20.368 5.414 -23.353 1.00 93.69 88 ILE A C 1
ATOM 663 O O . ILE A 1 88 ? 21.160 6.338 -23.540 1.00 93.69 88 ILE A O 1
ATOM 667 N N . GLU A 1 89 ? 19.188 5.353 -23.967 1.00 87.38 89 GLU A N 1
ATOM 668 C CA . GLU A 1 89 ? 18.719 6.366 -24.909 1.00 87.38 89 GLU A CA 1
ATOM 669 C C . GLU A 1 89 ? 18.008 7.520 -24.191 1.00 87.38 89 GLU A C 1
ATOM 671 O O . GLU A 1 89 ? 17.279 7.309 -23.223 1.00 87.38 89 GLU A O 1
ATOM 676 N N . GLY A 1 90 ? 18.195 8.745 -24.696 1.00 87.75 90 GLY A N 1
ATOM 677 C CA . GLY A 1 90 ? 17.578 9.943 -24.122 1.00 87.75 90 GLY A CA 1
ATOM 678 C C . GLY A 1 90 ? 18.041 10.219 -22.688 1.00 87.75 90 GLY A C 1
ATOM 679 O O . GLY A 1 90 ? 19.230 10.120 -22.381 1.00 87.75 90 GLY A O 1
ATOM 680 N N . GLU A 1 91 ? 17.091 10.566 -21.824 1.00 90.81 91 GLU A N 1
ATOM 681 C CA . GLU A 1 91 ? 17.260 10.643 -20.366 1.00 90.81 91 GLU A CA 1
ATOM 682 C C . GLU A 1 91 ? 16.770 9.351 -19.671 1.00 90.81 91 GLU A C 1
ATOM 684 O O . GLU A 1 91 ? 16.570 9.318 -18.455 1.00 90.81 91 GLU A O 1
ATOM 689 N N . GLY A 1 92 ? 16.589 8.268 -20.439 1.00 91.75 92 GLY A N 1
ATOM 690 C CA . GLY A 1 92 ? 16.130 6.963 -19.963 1.00 91.75 92 GLY A CA 1
ATOM 691 C C . GLY A 1 92 ? 14.610 6.833 -19.845 1.00 91.75 92 GLY A C 1
ATOM 692 O O . GLY A 1 92 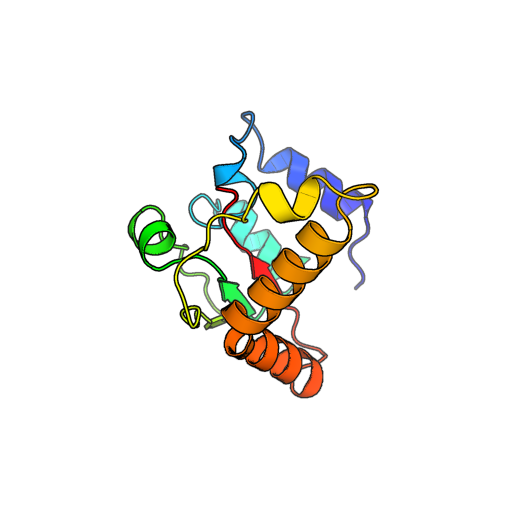? 14.119 5.928 -19.167 1.00 91.75 92 GLY A O 1
ATOM 693 N N . GLU A 1 93 ? 13.850 7.719 -20.489 1.00 94.00 93 GLU A N 1
ATOM 694 C CA . GLU A 1 93 ? 12.392 7.815 -20.376 1.00 94.00 93 GLU A CA 1
ATOM 695 C C . GLU A 1 93 ? 11.691 6.502 -20.739 1.00 94.00 93 GLU A C 1
ATOM 697 O O . GLU A 1 93 ? 10.765 6.095 -20.041 1.00 94.00 93 GLU A O 1
ATOM 702 N N . ALA A 1 94 ? 12.173 5.806 -21.774 1.00 91.56 94 ALA A N 1
ATOM 703 C CA . ALA A 1 94 ? 11.626 4.518 -22.200 1.00 91.56 94 ALA A CA 1
ATOM 704 C C . ALA A 1 94 ? 11.764 3.439 -21.113 1.00 91.56 94 ALA A C 1
ATOM 706 O O . ALA A 1 94 ? 10.838 2.662 -20.879 1.00 91.56 94 ALA A O 1
ATOM 707 N N . GLY A 1 95 ? 12.901 3.414 -20.412 1.00 92.25 95 GLY A N 1
ATOM 708 C CA . GLY A 1 95 ? 13.113 2.519 -19.279 1.00 92.25 95 GLY A CA 1
ATOM 709 C C . GLY A 1 95 ? 12.191 2.834 -18.106 1.00 92.25 95 GLY A C 1
ATOM 710 O O . GLY A 1 95 ? 11.618 1.918 -17.515 1.00 92.25 95 GLY A O 1
ATOM 711 N N . TYR A 1 96 ? 11.984 4.119 -17.803 1.00 92.12 96 TYR 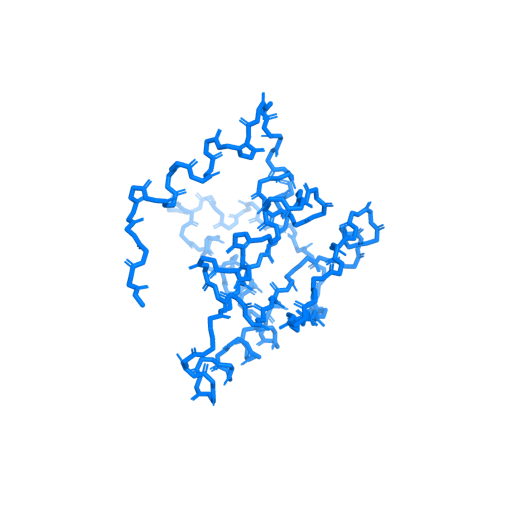A N 1
ATOM 712 C CA . TYR A 1 96 ? 11.022 4.523 -16.778 1.00 92.12 96 TYR A CA 1
ATOM 713 C C . TYR A 1 96 ? 9.585 4.151 -17.158 1.00 92.12 96 TYR A C 1
ATOM 715 O O . TYR A 1 96 ? 8.880 3.582 -16.328 1.00 92.12 96 TYR A O 1
ATOM 723 N N . GLU A 1 97 ? 9.152 4.430 -18.389 1.00 92.62 97 GLU A N 1
ATOM 724 C CA . GLU A 1 97 ? 7.810 4.085 -18.872 1.00 92.62 97 GLU A CA 1
ATOM 725 C C . GLU A 1 97 ? 7.542 2.582 -18.742 1.00 92.62 97 GLU A C 1
ATOM 727 O O . GLU A 1 97 ? 6.559 2.190 -18.109 1.00 92.62 97 GLU A O 1
ATOM 732 N N . ALA A 1 98 ? 8.446 1.749 -19.266 1.00 90.12 98 ALA A N 1
ATOM 733 C CA . ALA A 1 98 ? 8.325 0.297 -19.186 1.00 90.12 98 ALA A CA 1
ATOM 734 C C . ALA A 1 98 ? 8.254 -0.188 -17.730 1.00 90.12 98 ALA A C 1
ATOM 736 O O . ALA A 1 98 ? 7.371 -0.971 -17.384 1.00 90.12 98 ALA A O 1
ATOM 737 N N . MET A 1 99 ? 9.126 0.335 -16.863 1.00 89.94 99 MET A N 1
ATOM 738 C CA . MET A 1 99 ? 9.150 -0.016 -15.442 1.00 89.94 99 MET A CA 1
ATOM 739 C C . MET A 1 99 ? 7.840 0.358 -14.729 1.00 89.94 99 MET A C 1
ATOM 741 O O . MET A 1 99 ? 7.300 -0.445 -13.971 1.00 89.94 99 MET A O 1
ATOM 745 N N . TYR A 1 100 ? 7.299 1.560 -14.957 1.00 90.00 100 TYR A N 1
ATOM 746 C CA . TYR A 1 100 ? 6.046 1.981 -14.319 1.00 90.00 100 TYR A CA 1
ATOM 747 C C . TYR A 1 100 ? 4.837 1.188 -14.822 1.00 90.00 100 TYR A C 1
ATOM 749 O O . TYR A 1 100 ? 3.975 0.827 -14.017 1.00 90.00 100 TYR A O 1
ATOM 757 N N . LEU A 1 101 ? 4.764 0.911 -16.127 1.00 91.56 101 LEU A N 1
ATOM 758 C CA . LEU A 1 101 ? 3.691 0.097 -16.698 1.00 91.56 101 LEU A CA 1
ATOM 759 C C . LEU A 1 101 ? 3.729 -1.331 -16.150 1.00 91.56 101 LEU A C 1
ATOM 761 O O . LEU A 1 101 ? 2.692 -1.844 -15.735 1.00 91.56 101 LEU A O 1
ATOM 765 N N . GLU A 1 102 ? 4.916 -1.925 -16.043 1.00 89.56 102 GLU A N 1
ATOM 766 C CA . GLU A 1 102 ? 5.079 -3.252 -15.454 1.00 89.56 102 GLU A CA 1
ATOM 767 C C . GLU A 1 102 ? 4.616 -3.294 -13.990 1.00 89.56 102 GLU A C 1
ATOM 769 O O . GLU A 1 102 ? 3.893 -4.209 -13.599 1.00 89.56 102 GLU A O 1
ATOM 774 N N . VAL A 1 103 ? 4.952 -2.283 -13.180 1.00 87.31 103 VAL A N 1
ATOM 775 C CA . VAL A 1 103 ? 4.458 -2.184 -11.794 1.00 87.31 103 VAL A CA 1
ATOM 776 C C . VAL A 1 103 ? 2.925 -2.119 -11.760 1.00 87.31 103 VAL A C 1
ATOM 778 O O . VAL A 1 103 ? 2.295 -2.792 -10.942 1.00 87.31 103 VAL A O 1
ATOM 781 N N . ILE A 1 104 ? 2.296 -1.346 -12.648 1.00 90.38 104 ILE A N 1
ATOM 782 C CA . ILE A 1 104 ? 0.828 -1.258 -12.712 1.00 90.38 104 ILE A CA 1
ATOM 783 C C . ILE A 1 104 ? 0.210 -2.615 -13.071 1.00 90.38 104 ILE A C 1
ATOM 785 O O . ILE A 1 104 ? -0.767 -3.020 -12.439 1.00 90.38 104 ILE A O 1
ATOM 789 N N . GLU A 1 105 ? 0.776 -3.327 -14.044 1.00 91.25 105 GLU A N 1
ATOM 790 C CA . GLU A 1 105 ? 0.313 -4.660 -14.450 1.00 91.25 105 GLU A CA 1
ATOM 791 C C . GLU A 1 105 ? 0.506 -5.700 -13.337 1.00 91.25 105 GLU A C 1
ATOM 793 O O . GLU A 1 105 ? -0.390 -6.503 -13.054 1.00 91.25 105 GLU A O 1
ATOM 798 N N . MET A 1 106 ? 1.647 -5.647 -12.651 1.00 89.75 106 MET A N 1
ATOM 799 C CA . MET A 1 106 ? 2.005 -6.547 -11.557 1.00 89.75 106 MET A CA 1
ATOM 800 C C . MET A 1 106 ? 1.047 -6.432 -10.366 1.00 89.75 106 MET A C 1
ATOM 802 O O . MET A 1 106 ? 0.669 -7.441 -9.762 1.00 89.75 106 MET A O 1
ATOM 806 N N . TYR A 1 107 ? 0.638 -5.204 -10.038 1.00 91.56 107 TYR A N 1
ATOM 807 C CA . TYR A 1 107 ? -0.240 -4.900 -8.907 1.00 91.56 107 TYR A CA 1
ATOM 808 C C . TYR A 1 107 ? -1.688 -4.618 -9.319 1.00 91.56 107 TYR A C 1
ATOM 810 O O . TYR A 1 107 ? -2.452 -4.101 -8.503 1.00 91.56 107 TYR A O 1
ATOM 818 N N . ALA A 1 108 ? -2.098 -4.964 -10.543 1.00 94.00 108 ALA A N 1
ATOM 819 C CA . ALA A 1 108 ? -3.417 -4.626 -11.082 1.00 94.00 108 ALA A CA 1
ATOM 820 C C . ALA A 1 108 ? -4.577 -5.041 -10.157 1.00 94.00 108 ALA A C 1
ATOM 822 O O . ALA A 1 108 ? -5.490 -4.247 -9.920 1.00 94.00 108 ALA A O 1
ATOM 823 N N . ASP A 1 109 ? -4.522 -6.241 -9.572 1.00 95.38 109 ASP A N 1
ATOM 824 C CA . ASP A 1 109 ? -5.564 -6.728 -8.660 1.00 95.38 109 ASP A CA 1
ATOM 825 C C . ASP A 1 109 ? -5.567 -5.986 -7.314 1.00 95.38 109 ASP A C 1
ATOM 827 O O . ASP A 1 109 ? -6.631 -5.637 -6.794 1.00 95.38 109 ASP A O 1
ATOM 831 N N . SER A 1 110 ? -4.388 -5.672 -6.770 1.00 95.19 110 SER A N 1
ATOM 832 C CA . SER A 1 110 ? -4.256 -4.851 -5.559 1.00 95.19 110 SER A CA 1
ATOM 833 C C . SER A 1 110 ? -4.761 -3.429 -5.794 1.00 95.19 110 SER A C 1
ATOM 835 O O . SER A 1 110 ? -5.543 -2.905 -4.999 1.00 95.19 110 SER A O 1
ATOM 837 N N . LEU A 1 111 ? -4.374 -2.817 -6.916 1.00 95.19 111 LEU A N 1
ATOM 838 C CA . LEU A 1 111 ? -4.833 -1.494 -7.334 1.00 95.19 111 LEU A CA 1
ATOM 839 C C . LEU A 1 111 ? -6.346 -1.478 -7.540 1.00 95.19 111 LEU A C 1
ATOM 841 O O . LEU A 1 111 ? -7.015 -0.558 -7.071 1.00 95.19 111 LEU A O 1
ATOM 845 N N . LYS A 1 112 ? -6.911 -2.515 -8.164 1.00 97.06 112 LYS A N 1
ATOM 846 C CA . LYS A 1 112 ? -8.360 -2.676 -8.292 1.00 97.06 112 LYS A CA 1
ATOM 847 C C . LYS A 1 112 ? -9.037 -2.699 -6.923 1.00 97.06 112 LYS A C 1
ATOM 849 O O . LYS A 1 112 ? -9.962 -1.920 -6.714 1.00 97.06 112 LYS A O 1
ATOM 854 N N . ALA A 1 113 ? -8.565 -3.519 -5.983 1.00 97.62 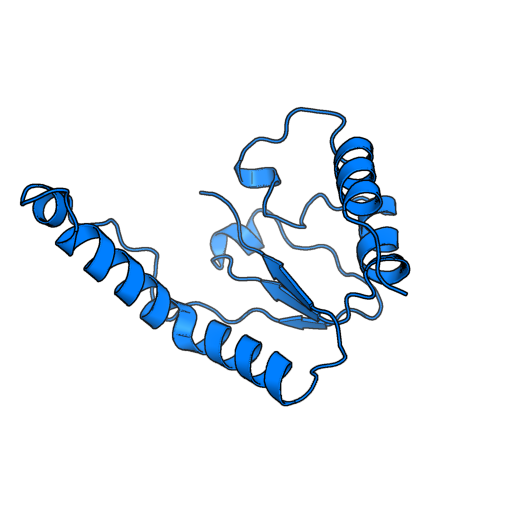113 ALA A N 1
ATOM 855 C CA . ALA A 1 113 ? -9.152 -3.603 -4.643 1.00 97.62 113 ALA A CA 1
ATOM 856 C C . ALA A 1 113 ? -9.074 -2.269 -3.876 1.00 97.62 113 ALA A C 1
ATOM 858 O O . ALA A 1 113 ? -10.020 -1.889 -3.180 1.00 97.62 113 ALA A O 1
ATOM 859 N N . ILE A 1 114 ? -7.973 -1.529 -4.036 1.00 96.56 114 ILE A N 1
ATOM 860 C CA . ILE A 1 114 ? -7.802 -0.184 -3.473 1.00 96.56 114 ILE A CA 1
ATOM 861 C C . ILE A 1 114 ? -8.814 0.791 -4.089 1.00 96.56 114 ILE A C 1
ATOM 863 O O . ILE A 1 114 ? -9.508 1.503 -3.364 1.00 96.56 114 ILE A O 1
ATOM 867 N N . LEU A 1 115 ? -8.933 0.819 -5.419 1.00 97.69 115 LEU A N 1
ATOM 868 C CA . LEU A 1 115 ? -9.859 1.712 -6.120 1.00 97.69 115 LEU A CA 1
ATOM 869 C C . LEU A 1 115 ? -11.326 1.374 -5.817 1.00 97.69 115 LEU A C 1
ATOM 871 O O . LEU A 1 115 ? -12.145 2.280 -5.663 1.00 97.69 115 LEU A O 1
ATOM 875 N N . GLU A 1 116 ? -11.659 0.092 -5.672 1.00 98.31 116 GLU A N 1
ATOM 876 C CA . GLU A 1 116 ? -12.975 -0.359 -5.212 1.00 98.31 116 GLU A CA 1
ATOM 877 C C . GLU A 1 116 ? -13.253 0.103 -3.778 1.00 98.31 116 GLU A C 1
ATOM 879 O O . GLU A 1 116 ? -14.352 0.577 -3.501 1.00 98.31 116 GLU A O 1
ATOM 884 N N . HIS A 1 117 ? -12.263 0.072 -2.879 1.00 97.50 117 HIS A N 1
ATOM 885 C CA . HIS A 1 117 ? -12.415 0.628 -1.528 1.00 97.50 117 HIS A CA 1
ATOM 886 C C . HIS A 1 117 ? -12.652 2.140 -1.553 1.00 97.50 117 HIS A C 1
ATOM 888 O O . HIS A 1 117 ? -13.559 2.619 -0.879 1.00 97.50 117 HIS A O 1
ATOM 894 N N . VAL A 1 118 ? -11.901 2.891 -2.364 1.00 96.94 118 VAL A N 1
ATOM 895 C CA . VAL A 1 118 ? -12.123 4.339 -2.539 1.00 96.94 118 VAL A CA 1
ATOM 896 C C . VAL A 1 118 ? -13.537 4.622 -3.061 1.00 96.94 118 VAL A C 1
ATOM 898 O O . VAL A 1 118 ? -14.190 5.548 -2.582 1.00 96.94 118 VAL A O 1
ATOM 901 N N . ARG A 1 119 ? -14.020 3.823 -4.020 1.00 97.88 119 ARG A N 1
ATOM 902 C CA . ARG A 1 119 ? -15.355 3.968 -4.620 1.00 97.88 119 ARG A CA 1
ATOM 903 C C . ARG A 1 119 ? -16.477 3.615 -3.640 1.00 97.88 119 ARG A C 1
ATOM 905 O O . ARG A 1 119 ? -17.431 4.379 -3.513 1.00 97.88 119 ARG A O 1
ATOM 912 N N . ASP A 1 120 ? -16.369 2.467 -2.976 1.00 97.94 120 ASP A N 1
ATOM 913 C CA . ASP A 1 120 ? -17.472 1.847 -2.232 1.00 97.94 120 ASP A CA 1
ATOM 914 C C . ASP A 1 120 ? -17.461 2.209 -0.740 1.00 97.94 120 ASP A C 1
ATOM 916 O O . ASP A 1 120 ? -18.499 2.156 -0.079 1.00 97.94 120 ASP A O 1
ATOM 920 N N . ARG A 1 121 ? -16.298 2.599 -0.201 1.00 96.44 121 ARG A N 1
ATOM 921 C CA . ARG A 1 121 ? -16.090 2.9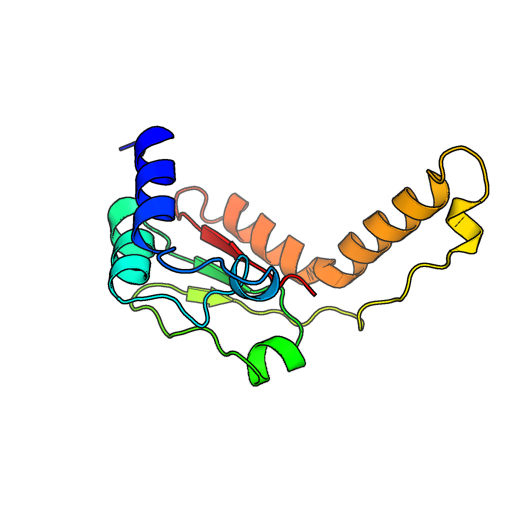78 1.207 1.00 96.44 121 ARG A CA 1
ATOM 922 C C . ARG A 1 121 ? -15.310 4.304 1.337 1.00 96.44 121 ARG A C 1
ATOM 924 O O . ARG A 1 121 ? -14.321 4.367 2.066 1.00 96.44 121 ARG A O 1
ATOM 931 N N . PRO A 1 122 ? -15.753 5.407 0.700 1.00 93.56 122 PRO A N 1
ATOM 932 C CA . PRO A 1 122 ? -14.991 6.663 0.638 1.00 93.56 122 PRO A CA 1
ATOM 933 C C . PRO A 1 122 ? -14.773 7.346 1.998 1.00 93.56 122 PRO A C 1
ATOM 935 O O . PRO A 1 122 ? -13.946 8.248 2.105 1.00 93.56 122 PRO A O 1
ATOM 938 N N . GLN A 1 123 ? -15.538 6.964 3.025 1.00 95.00 123 GLN A N 1
ATOM 939 C CA . GLN A 1 123 ? -15.414 7.498 4.385 1.00 95.00 123 GLN A CA 1
ATOM 940 C C . GLN A 1 123 ? -14.562 6.620 5.304 1.00 95.00 123 GLN A C 1
ATOM 942 O O . GLN A 1 123 ? -14.276 7.052 6.417 1.00 95.00 123 GLN A O 1
ATOM 947 N N . ASP A 1 124 ? -14.161 5.425 4.862 1.00 95.44 124 ASP A N 1
ATOM 948 C CA . ASP A 1 124 ? -13.350 4.503 5.653 1.00 95.44 124 ASP A CA 1
ATOM 949 C C . ASP A 1 124 ? -11.867 4.764 5.360 1.00 95.44 124 ASP A C 1
ATOM 951 O O . ASP A 1 124 ? -11.385 4.390 4.282 1.00 95.44 124 ASP A O 1
ATOM 955 N N . PRO A 1 125 ? -11.107 5.378 6.289 1.00 94.00 125 PRO A N 1
ATOM 956 C CA . PRO A 1 125 ? -9.692 5.636 6.076 1.00 94.00 125 PRO A CA 1
ATOM 957 C C . PRO A 1 125 ? -8.928 4.323 5.930 1.00 94.00 125 PRO A C 1
ATOM 959 O O . PRO A 1 125 ? -9.180 3.352 6.650 1.00 94.00 125 PRO A O 1
ATOM 962 N N . PHE A 1 126 ? -7.964 4.301 5.020 1.00 95.44 126 PHE A N 1
ATOM 963 C CA . PHE A 1 126 ? -7.137 3.131 4.769 1.00 95.44 126 PHE A CA 1
ATOM 964 C C . PHE A 1 126 ? -5.666 3.519 4.633 1.00 95.44 126 PHE A C 1
ATOM 966 O O . PHE A 1 126 ? -5.332 4.677 4.384 1.00 95.44 126 PHE A O 1
ATOM 973 N N . LEU A 1 127 ? -4.796 2.532 4.817 1.00 93.19 127 LEU A N 1
ATOM 974 C CA . LEU A 1 127 ? -3.355 2.644 4.626 1.00 93.19 127 LEU A CA 1
ATOM 975 C C . LEU A 1 127 ? -2.928 1.675 3.524 1.00 93.19 127 LEU A C 1
ATOM 977 O O . LEU A 1 127 ? -3.385 0.536 3.501 1.00 93.19 127 LEU A O 1
ATOM 981 N N . ILE A 1 128 ? -2.045 2.118 2.637 1.00 92.44 128 ILE A N 1
ATOM 982 C CA . ILE A 1 128 ? -1.325 1.245 1.707 1.00 92.44 128 ILE A CA 1
ATOM 983 C C . ILE A 1 128 ? 0.121 1.218 2.181 1.00 92.44 128 ILE A C 1
ATOM 985 O O . ILE A 1 128 ? 0.683 2.280 2.459 1.00 92.44 128 ILE A O 1
ATOM 989 N N . HIS A 1 129 ? 0.715 0.033 2.275 1.00 89.12 129 HIS A N 1
ATOM 990 C CA . HIS A 1 129 ? 2.129 -0.094 2.602 1.00 89.12 129 HIS A CA 1
ATOM 991 C C . HIS A 1 129 ? 2.819 -1.171 1.771 1.00 89.12 129 HIS A C 1
ATOM 993 O O . HIS A 1 129 ? 2.185 -2.058 1.199 1.00 89.12 129 HIS A O 1
ATOM 999 N N . CYS A 1 130 ? 4.135 -1.050 1.696 1.00 84.62 130 CYS A N 1
ATOM 1000 C CA . CYS A 1 130 ? 5.047 -1.997 1.078 1.00 84.62 130 CYS A CA 1
ATOM 1001 C C . CYS A 1 130 ? 6.324 -2.056 1.927 1.00 84.62 130 CYS A C 1
ATOM 1003 O O . CYS A 1 130 ? 6.444 -1.373 2.943 1.00 84.62 130 CYS A O 1
ATOM 1005 N N . MET A 1 131 ? 7.300 -2.857 1.520 1.00 73.62 131 MET A N 1
ATOM 1006 C CA . MET A 1 131 ? 8.633 -2.838 2.112 1.00 73.62 131 MET A CA 1
ATOM 1007 C C . MET A 1 131 ? 9.598 -2.244 1.090 1.00 73.62 131 MET A C 1
ATOM 1009 O O . MET A 1 131 ? 9.528 -2.571 -0.093 1.00 73.62 131 MET A O 1
ATOM 1013 N N . GLY A 1 132 ? 10.457 -1.324 1.533 1.00 60.91 132 GLY A N 1
ATOM 1014 C CA . GLY A 1 132 ? 11.591 -0.897 0.721 1.00 60.91 132 GLY A CA 1
ATOM 1015 C C . GLY A 1 132 ? 12.559 -2.068 0.611 1.00 60.91 132 GLY A C 1
ATOM 1016 O O . GLY A 1 132 ? 12.991 -2.577 1.646 1.00 60.91 132 GLY A O 1
ATOM 1017 N N . LYS A 1 133 ? 12.825 -2.519 -0.614 1.00 51.84 133 LYS A N 1
ATOM 1018 C CA . LYS A 1 133 ? 13.855 -3.519 -0.907 1.00 51.84 133 LYS A CA 1
ATOM 1019 C C . LYS A 1 133 ? 15.255 -2.929 -0.843 1.00 51.84 133 LYS A C 1
ATOM 1021 O O . LYS A 1 133 ? 15.392 -1.720 -1.142 1.00 51.84 133 LYS A O 1
#

pLDDT: mean 80.96, std 17.83, range [36.69, 98.31]

Radius of gyration: 17.21 Å; chains: 1; bounding box: 38×34×46 Å